Protein AF-A0A9X0Q1K0-F1 (afdb_monomer)

Secondary structure (DSSP, 8-state):
---BEEE-TTS-EE-EEEEEEEEEEETTEEEEEEEEEEEE-BSS---------SPPSSS--EEEEE-SPPPSSTTEE------------------TT---------GGGTTTS------------EEEETTEETTTTEE-S---S-EEEE----HHHHHHHHHH-TTTSSGGGS--

Structure (mmCIF, N/CA/C/O backbone):
data_AF-A0A9X0Q1K0-F1
#
_entry.id   AF-A0A9X0Q1K0-F1
#
loop_
_atom_site.group_PDB
_atom_site.id
_atom_site.type_symbol
_atom_site.label_atom_id
_atom_site.label_alt_id
_atom_site.label_comp_id
_atom_site.label_asym_id
_atom_site.label_entity_id
_atom_site.label_seq_id
_atom_site.pdbx_PDB_ins_code
_atom_site.Cartn_x
_atom_site.Cartn_y
_atom_site.Cartn_z
_atom_site.occupancy
_atom_site.B_iso_or_equiv
_atom_site.auth_seq_id
_atom_site.auth_comp_id
_atom_site.auth_asym_id
_atom_site.auth_atom_id
_atom_site.pdbx_PDB_model_num
ATOM 1 N N . VAL A 1 1 ? -13.514 6.465 21.981 1.00 76.31 1 VAL A N 1
ATOM 2 C CA . VAL A 1 1 ? -14.065 6.706 23.338 1.00 76.31 1 VAL A CA 1
ATOM 3 C C . VAL A 1 1 ? -13.193 7.739 24.032 1.00 76.31 1 VAL A C 1
ATOM 5 O O . VAL A 1 1 ? -11.986 7.689 23.833 1.00 76.31 1 VAL A O 1
ATOM 8 N N . GLN A 1 2 ? -13.766 8.695 24.768 1.00 81.19 2 GLN A N 1
ATOM 9 C CA . GLN A 1 2 ? -12.969 9.731 25.453 1.00 81.19 2 GLN A CA 1
ATOM 10 C C . GLN A 1 2 ? -12.277 9.210 26.722 1.00 81.19 2 GLN A C 1
ATOM 12 O O . GLN A 1 2 ? -11.132 9.564 26.969 1.00 81.19 2 GLN A O 1
ATOM 17 N N . ALA A 1 3 ? -12.954 8.343 27.475 1.00 85.94 3 ALA A N 1
ATOM 18 C CA . ALA A 1 3 ? -12.429 7.611 28.624 1.00 85.94 3 ALA A CA 1
ATOM 19 C C . ALA A 1 3 ? -13.263 6.333 28.830 1.00 85.94 3 ALA A C 1
ATOM 21 O O . ALA A 1 3 ? -14.410 6.275 28.382 1.00 85.94 3 ALA A O 1
ATOM 22 N N . LEU A 1 4 ? -12.687 5.325 29.483 1.00 88.44 4 LEU A N 1
ATOM 23 C CA . LEU A 1 4 ? -13.370 4.116 29.950 1.00 88.44 4 LEU A CA 1
ATOM 24 C C . LEU A 1 4 ? -12.982 3.891 31.404 1.00 88.44 4 LEU A C 1
ATOM 26 O O . LEU A 1 4 ? -11.895 3.389 31.687 1.00 88.44 4 LEU A O 1
ATOM 30 N N . VAL A 1 5 ? -13.848 4.284 32.329 1.00 90.88 5 VAL A N 1
ATOM 31 C CA . VAL A 1 5 ? -13.651 4.031 33.759 1.00 90.88 5 VAL A CA 1
ATOM 32 C C . VAL A 1 5 ? -14.987 4.059 34.485 1.00 90.88 5 VAL A C 1
ATOM 34 O O . VAL A 1 5 ? -15.855 4.869 34.172 1.00 90.88 5 VAL A O 1
ATOM 37 N N . GLU A 1 6 ? -15.142 3.171 35.455 1.00 90.44 6 GLU A N 1
ATOM 38 C CA . GLU A 1 6 ? -16.232 3.201 36.423 1.00 90.44 6 GLU A CA 1
ATOM 39 C C . GLU A 1 6 ? -15.646 3.482 37.808 1.00 90.44 6 GLU A C 1
ATOM 41 O O . GLU A 1 6 ? -14.681 2.838 38.215 1.00 90.44 6 GLU A O 1
ATOM 46 N N . THR A 1 7 ? -16.193 4.460 38.525 1.00 89.50 7 THR A N 1
ATOM 47 C CA . THR A 1 7 ? -15.764 4.821 39.880 1.00 89.50 7 THR A CA 1
ATOM 48 C C . THR A 1 7 ? -16.814 4.357 40.876 1.00 89.50 7 THR A C 1
ATOM 50 O O . THR A 1 7 ? -17.946 4.829 40.847 1.00 89.50 7 THR A O 1
ATOM 53 N N . THR A 1 8 ? -16.449 3.445 41.772 1.00 88.75 8 THR A N 1
ATOM 54 C CA . THR A 1 8 ? -17.367 2.947 42.803 1.00 88.75 8 THR A CA 1
ATOM 55 C C . THR A 1 8 ? -17.563 3.973 43.921 1.00 88.75 8 THR A C 1
ATOM 57 O O . THR A 1 8 ? -16.761 4.892 44.097 1.00 88.75 8 THR A O 1
ATOM 60 N N . SER A 1 9 ? -18.588 3.783 44.756 1.00 85.69 9 SER A N 1
ATOM 61 C CA . SER A 1 9 ? -18.842 4.617 45.944 1.00 85.69 9 SER A CA 1
ATOM 62 C C . SER A 1 9 ? -17.706 4.608 46.978 1.00 85.69 9 SER A C 1
ATOM 64 O O . SER A 1 9 ? -17.652 5.494 47.826 1.00 85.69 9 SER A O 1
ATOM 66 N N . LYS A 1 10 ? -16.784 3.640 46.897 1.00 87.62 10 LYS A N 1
ATOM 67 C CA . LYS A 1 10 ? -15.581 3.542 47.740 1.00 87.62 10 LYS A CA 1
ATOM 68 C C . LYS A 1 10 ? -14.346 4.210 47.118 1.00 87.62 10 LYS A C 1
ATOM 70 O O . LYS A 1 10 ? -13.279 4.181 47.717 1.00 87.62 10 LYS A O 1
ATOM 75 N N . GLY A 1 11 ? -14.479 4.810 45.931 1.00 84.06 11 GLY A N 1
ATOM 76 C CA . GLY A 1 11 ? -13.388 5.469 45.206 1.00 84.06 11 GLY A CA 1
ATOM 77 C C . GLY A 1 11 ? -12.575 4.549 44.289 1.00 84.06 11 GLY A C 1
ATOM 78 O O . GLY A 1 11 ? -11.692 5.034 43.577 1.00 84.06 11 GLY A O 1
ATOM 79 N N . ASP A 1 12 ? -12.878 3.247 44.247 1.00 86.88 12 ASP A N 1
ATOM 80 C CA . ASP A 1 12 ? -12.184 2.308 43.362 1.00 86.88 12 ASP A CA 1
ATOM 81 C C . ASP A 1 12 ? -12.510 2.595 41.896 1.00 86.88 12 ASP A C 1
ATOM 83 O O . ASP A 1 12 ? -13.672 2.776 41.532 1.00 86.88 12 ASP A O 1
ATOM 87 N N . ARG A 1 13 ? -11.479 2.596 41.043 1.00 88.31 13 ARG A N 1
ATOM 88 C CA . ARG A 1 13 ? -11.612 2.804 39.595 1.00 88.31 13 ARG A CA 1
ATOM 89 C C . ARG A 1 13 ? -11.506 1.480 38.848 1.00 88.31 13 ARG A C 1
ATOM 91 O O . ARG A 1 13 ? -10.399 0.959 38.681 1.00 88.31 13 ARG A O 1
ATOM 98 N N . ASN A 1 14 ? -12.621 1.000 38.326 1.00 90.06 14 ASN A N 1
ATOM 99 C CA . ASN A 1 14 ? -12.738 -0.246 37.581 1.00 90.06 14 ASN A CA 1
ATOM 100 C C . ASN A 1 14 ? -12.737 -0.008 36.061 1.00 90.06 14 ASN A C 1
ATOM 102 O O . ASN A 1 14 ? -13.043 1.097 35.599 1.00 90.06 14 ASN A O 1
ATOM 106 N N . PRO A 1 15 ? -12.341 -1.017 35.262 1.00 89.94 15 PRO A N 1
ATOM 107 C CA . PRO A 1 15 ? -12.516 -0.974 33.816 1.00 89.94 15 PRO A CA 1
ATOM 108 C C . PRO A 1 15 ? -14.002 -0.944 33.450 1.00 89.94 15 PRO A C 1
ATOM 110 O O . PRO A 1 15 ? -14.828 -1.524 34.148 1.00 89.94 15 PRO A O 1
ATOM 113 N N . SER A 1 16 ? -14.322 -0.323 32.320 1.00 91.50 16 SER A N 1
ATOM 114 C CA . SER A 1 16 ? -15.661 -0.362 31.729 1.00 91.50 16 SER A CA 1
ATOM 115 C C . SER A 1 16 ? -15.596 -0.865 30.290 1.00 91.50 16 SER A C 1
ATOM 117 O O . SER A 1 16 ? -14.519 -1.023 29.702 1.00 91.50 16 SER A O 1
ATOM 119 N N . GLU A 1 17 ? -16.760 -1.155 29.720 1.00 91.81 17 GLU A N 1
ATOM 120 C CA . GLU A 1 17 ? -16.872 -1.599 28.339 1.00 91.81 17 GLU A CA 1
ATOM 121 C C . GLU A 1 17 ? -17.996 -0.886 27.593 1.00 91.81 17 GLU A C 1
ATOM 123 O O . GLU A 1 17 ? -18.996 -0.455 28.171 1.00 91.81 17 GLU A O 1
ATOM 128 N N . VAL A 1 18 ? -17.818 -0.759 26.280 1.00 92.56 18 VAL A N 1
ATOM 129 C CA . VAL A 1 18 ? -18.854 -0.294 25.363 1.00 92.56 18 VAL A CA 1
ATOM 130 C C . VAL A 1 18 ? -18.890 -1.193 24.138 1.00 92.56 18 VAL A C 1
ATOM 132 O O . VAL A 1 18 ? -17.866 -1.405 23.489 1.00 92.56 18 VAL A O 1
ATOM 135 N N . ARG A 1 19 ? -20.089 -1.659 23.786 1.00 94.19 19 ARG A N 1
ATOM 136 C CA . ARG A 1 19 ? -20.362 -2.410 22.562 1.00 94.19 19 ARG A CA 1
ATOM 137 C C . ARG A 1 19 ? -21.035 -1.527 21.516 1.00 94.19 19 ARG A C 1
ATOM 139 O O . ARG A 1 19 ? -22.005 -0.815 21.801 1.00 94.19 19 ARG A O 1
ATOM 146 N N . LEU A 1 20 ? -20.514 -1.582 20.298 1.00 93.75 20 LEU A N 1
ATOM 147 C CA . LEU A 1 20 ? -20.862 -0.734 19.168 1.00 93.75 20 LEU A CA 1
ATOM 148 C C . LEU A 1 20 ? -21.043 -1.604 17.922 1.00 93.75 20 LEU A C 1
ATOM 150 O O . LEU A 1 20 ? -20.215 -2.458 17.633 1.00 93.75 20 LEU A O 1
ATOM 154 N N . LEU A 1 21 ? -22.095 -1.349 17.155 1.00 94.44 21 LEU A N 1
ATOM 155 C CA . LEU A 1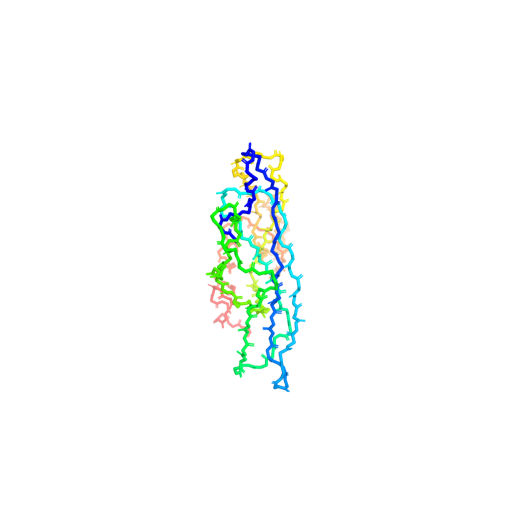 21 ? -22.346 -1.993 15.871 1.00 94.44 21 LEU A CA 1
ATOM 156 C C . LEU A 1 21 ? -22.125 -0.982 14.750 1.00 94.44 21 LEU A C 1
ATOM 158 O O . LEU A 1 21 ? -22.732 0.090 14.760 1.00 94.44 21 LEU A O 1
ATOM 162 N N . VAL A 1 22 ? -21.302 -1.331 13.768 1.00 94.12 22 VAL A N 1
ATOM 163 C CA . VAL A 1 22 ? -21.190 -0.588 12.507 1.00 94.12 22 VAL A CA 1
ATOM 164 C C . VAL A 1 22 ? -22.099 -1.264 11.496 1.00 94.12 22 VAL A C 1
ATOM 166 O O . VAL A 1 22 ? -21.974 -2.466 11.252 1.00 94.12 22 VAL A O 1
ATOM 169 N N . GLN A 1 23 ? -23.041 -0.505 10.943 1.00 94.75 23 GLN A N 1
ATOM 170 C CA . GLN A 1 23 ? -24.058 -1.029 10.041 1.00 94.75 23 GLN A CA 1
ATOM 171 C C . GLN A 1 23 ? -24.089 -0.257 8.728 1.00 94.75 23 GLN A C 1
ATOM 173 O O . GLN A 1 23 ? -24.015 0.973 8.723 1.00 94.75 23 GLN A O 1
ATOM 178 N N . ILE A 1 24 ? -24.271 -0.985 7.631 1.00 95.38 24 ILE A N 1
ATOM 179 C CA . ILE A 1 24 ? -24.472 -0.428 6.293 1.00 95.38 24 ILE A CA 1
ATOM 180 C C . ILE A 1 24 ? -25.869 -0.812 5.813 1.00 95.38 24 ILE A C 1
ATOM 182 O O . ILE A 1 24 ? -26.361 -1.911 6.084 1.00 95.38 24 ILE A O 1
ATOM 186 N N . GLN A 1 25 ? -26.534 0.112 5.124 1.00 94.06 25 GLN A N 1
ATOM 187 C CA . GLN A 1 25 ? -27.823 -0.177 4.515 1.00 94.06 25 GLN A CA 1
ATOM 188 C C . GLN A 1 25 ? -27.631 -1.004 3.234 1.00 94.06 25 GLN A C 1
ATOM 190 O O . GLN A 1 25 ? -26.984 -0.554 2.290 1.00 94.06 25 GLN A O 1
ATOM 195 N N . ARG A 1 26 ? -28.219 -2.204 3.189 1.00 91.94 26 ARG A N 1
ATOM 196 C CA . ARG A 1 26 ? -28.235 -3.101 2.024 1.00 91.94 26 ARG A CA 1
ATOM 197 C C . ARG A 1 26 ? -29.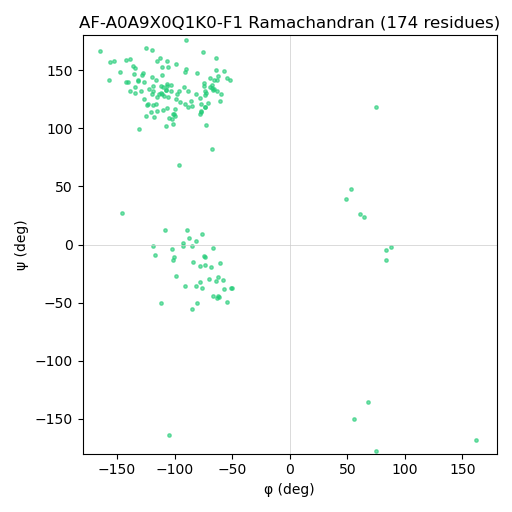664 -3.541 1.741 1.00 91.94 26 ARG A C 1
ATOM 199 O O . ARG A 1 26 ? -30.374 -3.943 2.658 1.00 91.94 26 ARG A O 1
ATOM 206 N N . ASN A 1 27 ? -30.089 -3.466 0.479 1.00 86.94 27 ASN A N 1
ATOM 207 C CA . ASN A 1 27 ? -31.422 -3.899 0.035 1.00 86.94 27 ASN A CA 1
ATOM 208 C C . ASN A 1 27 ? -32.570 -3.344 0.908 1.00 86.94 27 ASN A C 1
ATOM 210 O O . ASN A 1 27 ? -33.515 -4.053 1.238 1.00 86.94 27 ASN A O 1
ATOM 214 N N . GLY A 1 28 ? -32.454 -2.084 1.344 1.00 85.88 28 GLY A N 1
ATOM 215 C CA . GLY A 1 28 ? -33.441 -1.414 2.199 1.00 85.88 28 GLY A CA 1
ATOM 216 C C . GLY A 1 28 ? -33.318 -1.684 3.707 1.00 85.88 28 GLY A C 1
ATOM 217 O O . GLY A 1 28 ? -33.878 -0.918 4.488 1.00 85.88 28 GLY A O 1
ATOM 218 N N . GLY A 1 29 ? -32.542 -2.684 4.142 1.00 92.88 29 GLY A N 1
ATOM 219 C CA . GLY A 1 29 ? -32.339 -3.039 5.553 1.00 92.88 29 GLY A CA 1
ATOM 220 C C . GLY A 1 29 ? -30.967 -2.643 6.106 1.00 92.88 29 GLY A C 1
ATOM 221 O O . GLY A 1 29 ? -30.008 -2.466 5.361 1.00 92.88 29 GLY A O 1
ATOM 222 N N . TRP A 1 30 ? -30.855 -2.514 7.430 1.00 95.12 30 TRP A N 1
ATOM 223 C CA . TRP A 1 30 ? -29.573 -2.280 8.106 1.00 95.12 30 TRP A CA 1
ATOM 224 C C . TRP A 1 30 ? -28.889 -3.603 8.436 1.00 95.12 30 TRP A C 1
ATOM 226 O O . TRP A 1 30 ? -29.415 -4.384 9.228 1.00 95.12 30 TRP A O 1
ATOM 236 N N . VAL A 1 31 ? -27.702 -3.824 7.876 1.00 94.81 31 VAL A N 1
ATOM 237 C CA . VAL A 1 31 ? -26.893 -5.026 8.105 1.00 94.81 31 VAL A CA 1
ATOM 238 C C . VAL A 1 31 ? -25.699 -4.667 8.979 1.00 94.81 31 VAL A C 1
ATOM 240 O O . VAL A 1 31 ? -25.040 -3.659 8.738 1.00 94.81 31 VAL A O 1
ATOM 243 N N . THR A 1 32 ? -25.430 -5.466 10.013 1.00 95.31 32 THR A N 1
ATOM 244 C CA . THR A 1 32 ? -24.241 -5.299 10.861 1.00 95.31 32 THR A CA 1
ATOM 245 C C . THR A 1 32 ? -23.013 -5.839 10.145 1.00 95.31 32 THR A C 1
ATOM 247 O O . THR A 1 32 ? -22.908 -7.038 9.922 1.00 95.31 32 THR A O 1
ATOM 250 N N . GLU A 1 33 ? -22.080 -4.948 9.829 1.00 94.38 33 GLU A N 1
ATOM 251 C CA . GLU A 1 33 ? -20.811 -5.277 9.174 1.00 94.38 33 GLU A CA 1
ATOM 252 C C . GLU A 1 33 ? -19.714 -5.575 10.197 1.00 94.38 33 GLU A C 1
ATOM 254 O O . GLU A 1 33 ? -18.861 -6.435 9.983 1.00 94.38 33 GLU A O 1
ATOM 259 N N . LYS A 1 34 ? -19.732 -4.858 11.330 1.00 94.06 34 LYS A N 1
ATOM 260 C CA . LYS A 1 34 ? -18.796 -5.060 12.441 1.00 94.06 34 LYS A CA 1
ATOM 261 C C . LYS A 1 34 ? -19.505 -4.922 13.780 1.00 94.06 34 LYS A C 1
ATOM 263 O O . LYS A 1 34 ? -20.315 -4.016 13.974 1.00 94.06 34 LYS A O 1
ATOM 268 N N . ASP A 1 35 ? -19.135 -5.799 14.703 1.00 94.62 35 ASP A N 1
ATOM 269 C CA . ASP A 1 35 ? -19.510 -5.760 16.113 1.00 94.62 35 ASP A CA 1
ATOM 270 C C . ASP A 1 35 ? -18.240 -5.531 16.932 1.00 94.62 35 ASP A C 1
ATOM 272 O O . ASP A 1 35 ? -17.300 -6.325 16.877 1.00 94.62 35 ASP A O 1
ATOM 276 N N . ILE A 1 36 ? -18.172 -4.386 17.602 1.00 92.69 36 ILE A N 1
ATOM 277 C CA . ILE A 1 36 ? -16.969 -3.875 18.246 1.00 92.69 36 ILE A CA 1
ATOM 278 C C . ILE A 1 36 ? -17.254 -3.757 19.734 1.00 92.69 36 ILE A C 1
ATOM 280 O O . ILE A 1 36 ? -18.107 -2.970 20.143 1.00 92.69 36 ILE A O 1
ATOM 284 N N . THR A 1 37 ? -16.479 -4.463 20.549 1.00 92.56 37 THR A N 1
ATOM 285 C CA . THR A 1 37 ? -16.476 -4.281 22.002 1.00 92.56 37 THR A CA 1
ATOM 286 C C . THR A 1 37 ? -15.162 -3.640 22.411 1.00 92.56 37 THR A C 1
ATOM 288 O O . THR A 1 37 ? -14.095 -4.226 22.246 1.00 92.56 37 THR A O 1
ATOM 291 N N . ILE A 1 38 ? -15.238 -2.426 22.950 1.00 90.12 38 ILE A N 1
ATOM 292 C CA . ILE A 1 38 ? -14.089 -1.725 23.518 1.00 90.12 38 ILE A CA 1
ATOM 293 C C . ILE A 1 38 ? -14.155 -1.917 25.028 1.00 90.12 38 ILE A C 1
ATOM 295 O O . ILE A 1 38 ? -15.049 -1.373 25.673 1.00 90.12 38 ILE A O 1
ATOM 299 N N . LYS A 1 39 ? -13.218 -2.689 25.581 1.00 89.69 39 LYS A N 1
ATOM 300 C CA . LYS A 1 39 ? -13.129 -2.999 27.010 1.00 89.69 39 LYS A CA 1
ATOM 301 C C . LYS A 1 39 ? -11.777 -2.568 27.550 1.00 89.69 39 LYS A C 1
ATOM 303 O O . LYS A 1 39 ? -10.748 -2.879 26.957 1.00 89.69 39 LYS A O 1
ATOM 308 N N . GLY A 1 40 ? -11.773 -1.892 28.691 1.00 88.69 40 GLY A N 1
ATOM 309 C CA . GLY A 1 40 ? -10.531 -1.542 29.365 1.00 88.69 40 GLY A CA 1
ATOM 310 C C . GLY A 1 40 ? -10.691 -0.424 30.379 1.00 88.69 40 GLY A C 1
ATOM 311 O O . GLY A 1 40 ? -11.798 -0.034 30.744 1.00 88.69 40 GLY A O 1
ATOM 312 N N . LYS A 1 41 ? -9.548 0.086 30.838 1.00 89.00 41 LYS A N 1
ATOM 313 C CA . LYS A 1 41 ? -9.460 1.228 31.742 1.00 89.00 41 LYS A CA 1
ATOM 314 C C . LYS A 1 41 ? -8.553 2.280 31.116 1.00 89.00 41 LYS A C 1
ATOM 316 O O . LYS A 1 41 ? -7.352 2.059 31.009 1.00 89.00 41 LYS A O 1
ATOM 321 N N . THR A 1 42 ? -9.120 3.404 30.693 1.00 85.69 42 THR A N 1
ATOM 322 C CA . THR A 1 42 ? -8.354 4.527 30.137 1.00 85.69 42 THR A CA 1
ATOM 323 C C . THR A 1 42 ? -8.949 5.857 30.569 1.00 85.69 42 THR A C 1
ATOM 325 O O . THR A 1 42 ? -10.167 6.023 30.599 1.00 85.69 42 THR A O 1
ATOM 328 N N . THR A 1 43 ? -8.085 6.814 30.893 1.00 83.81 43 THR A N 1
ATOM 329 C CA . THR A 1 43 ? -8.450 8.212 31.171 1.00 83.81 43 THR A CA 1
ATOM 330 C C . THR A 1 43 ? -8.144 9.131 29.988 1.00 83.81 43 THR A C 1
ATOM 332 O O . THR A 1 43 ? -8.443 10.319 30.049 1.00 83.81 43 THR A O 1
ATOM 335 N N . SER A 1 44 ? -7.532 8.599 28.927 1.00 83.81 44 SER A N 1
ATOM 336 C CA . SER A 1 44 ? -7.219 9.301 27.684 1.00 83.81 44 SER A CA 1
ATOM 337 C C . SER A 1 44 ? -8.033 8.746 26.515 1.00 83.81 44 SER A C 1
ATOM 339 O O . SER A 1 44 ? -8.549 7.621 26.559 1.00 83.81 44 SER A O 1
ATOM 341 N N . GLN A 1 45 ? -8.135 9.550 25.452 1.00 86.12 45 GLN A N 1
ATOM 342 C CA . GLN A 1 45 ? -8.879 9.183 24.256 1.00 86.12 45 GLN A CA 1
ATOM 343 C C . GLN A 1 45 ? -8.315 7.903 23.636 1.00 86.12 45 GLN A C 1
ATOM 345 O O . GLN A 1 45 ? -7.127 7.799 23.343 1.00 86.12 45 GLN A O 1
ATOM 350 N N . TYR A 1 46 ? -9.209 6.957 23.372 1.00 84.81 46 TYR A N 1
ATOM 351 C CA . TYR A 1 46 ? -8.917 5.739 22.632 1.00 84.81 46 TYR A CA 1
ATOM 352 C C . TYR A 1 46 ? -9.702 5.732 21.320 1.00 84.81 46 TYR A C 1
ATOM 354 O O . TYR A 1 46 ? -10.930 5.905 21.319 1.00 84.81 46 TYR A O 1
ATOM 362 N N . LEU A 1 47 ? -9.005 5.535 20.202 1.00 86.81 47 LEU A N 1
ATOM 363 C CA . LEU A 1 47 ? -9.594 5.420 18.871 1.00 86.81 47 LEU A CA 1
ATOM 364 C C . LEU A 1 47 ? -9.557 3.957 18.430 1.00 86.81 47 LEU A C 1
ATOM 366 O O . LEU A 1 47 ? -8.505 3.328 18.444 1.00 86.81 47 LEU A O 1
ATOM 370 N N . ALA A 1 48 ? -10.714 3.439 18.025 1.00 85.38 48 ALA A N 1
ATOM 371 C CA . ALA A 1 48 ? -10.830 2.151 17.359 1.00 85.38 48 ALA A CA 1
ATOM 372 C C . ALA A 1 48 ? -11.224 2.407 15.905 1.00 85.38 48 ALA A C 1
ATOM 374 O O . ALA A 1 48 ? -12.181 3.142 15.650 1.00 85.38 48 ALA A O 1
ATOM 375 N N . SER A 1 49 ? -10.493 1.812 14.968 1.00 88.44 49 SER A N 1
ATOM 376 C CA . SER A 1 49 ? -10.820 1.825 13.547 1.00 88.44 49 SER A CA 1
ATOM 377 C C . SER A 1 49 ? -11.228 0.427 13.103 1.00 88.44 49 SER A C 1
ATOM 379 O O . SER A 1 49 ? -10.728 -0.582 13.600 1.00 88.44 49 SER A O 1
ATOM 381 N N . VAL A 1 50 ? -12.160 0.370 12.158 1.00 89.62 50 VAL A N 1
ATOM 382 C CA . VAL A 1 50 ? -12.522 -0.864 11.468 1.00 89.62 50 VAL A CA 1
ATOM 383 C C . VAL A 1 50 ? -12.550 -0.599 9.977 1.00 89.62 50 VAL A C 1
ATOM 385 O O . VAL A 1 50 ? -13.007 0.456 9.540 1.00 89.62 50 VAL A O 1
ATOM 388 N N . VAL A 1 51 ? -12.065 -1.567 9.208 1.00 92.00 51 VAL A N 1
ATOM 389 C CA . VAL A 1 51 ? -12.183 -1.567 7.750 1.00 92.00 51 VAL A CA 1
ATOM 390 C C . VAL A 1 51 ? -13.403 -2.403 7.381 1.00 92.00 51 VAL A C 1
ATOM 392 O O . VAL A 1 51 ? -13.608 -3.493 7.928 1.00 92.00 51 VAL A O 1
ATOM 395 N N . VAL A 1 52 ? -14.244 -1.857 6.505 1.00 90.38 52 VAL A N 1
ATOM 396 C CA . VAL A 1 52 ? -15.423 -2.532 5.963 1.00 90.38 52 VAL A CA 1
ATOM 397 C C . VAL A 1 52 ? -15.268 -2.598 4.452 1.00 90.38 52 VAL A C 1
ATOM 399 O O . VAL A 1 52 ? -15.276 -1.567 3.783 1.00 90.38 52 VAL A O 1
ATOM 402 N N . ASP A 1 53 ? -15.130 -3.816 3.942 1.00 89.25 53 ASP A N 1
ATOM 403 C CA . A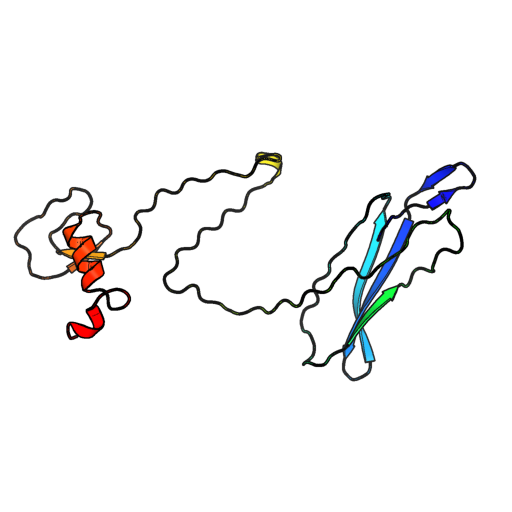SP A 1 53 ? -14.975 -4.097 2.517 1.00 89.25 53 ASP A CA 1
ATOM 404 C C . ASP A 1 53 ? -16.339 -4.306 1.836 1.00 89.25 53 ASP A C 1
ATOM 406 O O . ASP A 1 53 ? -17.388 -4.338 2.486 1.00 89.25 53 ASP A O 1
ATOM 410 N N . ASN A 1 54 ? -16.337 -4.494 0.511 1.00 88.44 54 ASN A N 1
ATOM 411 C CA . ASN A 1 54 ? -17.537 -4.809 -0.280 1.00 88.44 54 ASN A CA 1
ATOM 412 C C . ASN A 1 54 ? -18.689 -3.813 -0.053 1.00 88.44 54 ASN A C 1
ATOM 414 O O . ASN A 1 54 ? -19.844 -4.192 0.201 1.00 88.44 54 ASN A O 1
ATOM 418 N N . LEU A 1 55 ? -18.360 -2.522 -0.117 1.00 90.25 55 LEU A N 1
ATOM 419 C CA . LEU A 1 55 ? -19.327 -1.441 0.027 1.00 90.25 55 LEU A CA 1
ATOM 420 C C . LEU A 1 55 ? -20.365 -1.491 -1.114 1.00 90.25 55 LEU A C 1
ATOM 422 O O . LEU A 1 55 ? -20.013 -1.803 -2.255 1.00 90.25 55 LEU A O 1
ATOM 426 N N . PRO A 1 56 ? -21.649 -1.212 -0.833 1.00 91.25 56 PRO A N 1
ATOM 427 C CA . PRO A 1 56 ? -22.670 -1.108 -1.873 1.00 91.25 56 PRO A CA 1
ATOM 428 C C . PRO A 1 56 ? -22.393 0.070 -2.829 1.00 91.25 56 PRO A C 1
ATOM 430 O O . PRO A 1 56 ? -21.664 1.001 -2.472 1.00 91.25 56 PRO A O 1
ATOM 433 N N . PRO A 1 57 ? -22.986 0.067 -4.040 1.00 89.94 57 PRO A N 1
ATOM 434 C CA . PRO A 1 57 ? -22.879 1.189 -4.966 1.00 89.94 57 PRO A CA 1
ATOM 435 C C . PRO A 1 57 ? -23.322 2.502 -4.318 1.00 89.94 57 PRO A C 1
ATOM 437 O O . PRO A 1 57 ? -24.269 2.537 -3.533 1.00 89.94 57 PRO A O 1
ATOM 440 N N . ARG A 1 58 ? -22.639 3.596 -4.660 1.00 88.88 58 ARG A N 1
ATOM 441 C CA . ARG A 1 58 ? -23.002 4.931 -4.177 1.00 88.88 58 ARG A CA 1
ATOM 442 C C . ARG A 1 58 ? -24.337 5.377 -4.813 1.00 88.88 58 ARG A C 1
ATOM 444 O O . ARG A 1 58 ? -24.524 5.134 -6.005 1.00 88.88 58 ARG A O 1
ATOM 451 N N . PRO A 1 59 ? -25.217 6.088 -4.083 1.00 91.75 59 PRO A N 1
ATOM 452 C CA . PRO A 1 59 ? -25.111 6.453 -2.669 1.00 91.75 59 PRO A CA 1
ATOM 453 C C . PRO A 1 59 ? -25.528 5.307 -1.732 1.00 91.75 59 PRO A C 1
ATOM 455 O O . PRO A 1 59 ? -26.450 4.552 -2.027 1.00 91.75 59 PRO A O 1
ATOM 458 N N . PHE A 1 60 ? -24.892 5.225 -0.563 1.00 91.88 60 PHE A N 1
ATOM 459 C CA . PHE A 1 60 ? -25.273 4.296 0.501 1.00 91.88 60 PHE A CA 1
ATOM 460 C C . PHE A 1 60 ? -25.193 4.960 1.872 1.00 91.88 60 PHE A C 1
ATOM 462 O O . PHE A 1 60 ? -24.493 5.954 2.055 1.00 91.88 60 PHE A O 1
ATOM 469 N N . ASN A 1 61 ? -25.901 4.386 2.843 1.00 93.44 61 ASN A N 1
ATOM 470 C CA . ASN A 1 61 ? -25.940 4.891 4.209 1.00 93.44 61 ASN A CA 1
ATOM 471 C C . ASN A 1 61 ? -25.123 3.995 5.140 1.00 93.44 61 ASN A C 1
ATOM 473 O O . ASN A 1 61 ? -25.241 2.767 5.105 1.00 93.44 61 ASN A O 1
ATOM 477 N N . ILE A 1 62 ? -24.340 4.625 6.011 1.00 92.94 62 ILE A N 1
ATOM 478 C CA . ILE A 1 62 ? -23.624 3.979 7.109 1.00 92.94 62 ILE A CA 1
ATOM 479 C C . ILE A 1 62 ? -24.091 4.583 8.429 1.00 92.94 62 ILE A C 1
ATOM 481 O O . ILE A 1 62 ? -24.375 5.778 8.517 1.00 92.94 62 ILE A O 1
ATOM 485 N N . ARG A 1 63 ? -24.174 3.759 9.471 1.00 92.50 63 ARG A N 1
ATOM 486 C CA . ARG A 1 63 ? -24.420 4.229 10.832 1.00 92.50 63 ARG A CA 1
ATOM 487 C C . ARG A 1 63 ? -23.629 3.431 11.849 1.00 92.50 63 ARG A C 1
ATOM 489 O O . ARG A 1 63 ? -23.281 2.271 11.634 1.00 92.50 63 ARG A O 1
ATOM 496 N N . MET A 1 64 ? -23.450 4.046 13.006 1.00 92.44 64 MET A N 1
ATOM 497 C CA . MET A 1 64 ? -22.957 3.389 14.204 1.00 92.44 64 MET A CA 1
ATOM 498 C C . MET A 1 64 ? -24.081 3.326 15.227 1.00 92.44 64 MET A C 1
ATOM 500 O O . MET A 1 64 ? -24.729 4.336 15.499 1.00 92.44 64 MET A O 1
ATOM 504 N N . ARG A 1 65 ? -24.317 2.152 15.805 1.00 93.06 65 ARG A N 1
ATOM 505 C CA . ARG A 1 65 ? -25.290 1.963 16.877 1.00 93.06 65 ARG A CA 1
ATOM 506 C C . ARG A 1 65 ? -24.570 1.521 18.135 1.00 93.06 65 ARG A C 1
ATOM 508 O O . ARG A 1 65 ? -23.934 0.474 18.151 1.00 93.06 65 ARG A O 1
ATOM 515 N N . ARG A 1 66 ? -24.702 2.296 19.203 1.00 92.38 66 ARG A N 1
ATOM 516 C CA . ARG A 1 66 ? -24.236 1.880 20.522 1.00 92.38 66 ARG A CA 1
ATOM 517 C C . ARG A 1 66 ? -25.273 0.965 21.173 1.00 92.38 66 ARG A C 1
ATOM 519 O O . ARG A 1 66 ? -26.457 1.283 21.170 1.00 92.38 66 ARG A O 1
ATOM 526 N N . MET A 1 67 ? -24.820 -0.187 21.666 1.00 93.25 67 MET A N 1
ATOM 527 C CA . MET A 1 67 ? -25.665 -1.193 22.323 1.00 93.25 67 MET A CA 1
ATOM 528 C C . MET A 1 67 ? -25.604 -1.092 23.847 1.00 93.25 67 MET A C 1
ATOM 530 O O . MET A 1 67 ? -26.559 -1.460 24.521 1.00 93.25 67 MET A O 1
ATOM 534 N N . THR A 1 68 ? -24.497 -0.580 24.389 1.00 91.06 68 THR A N 1
ATOM 535 C CA . THR A 1 68 ? -24.371 -0.285 25.820 1.00 91.06 68 THR A CA 1
ATOM 536 C C . THR A 1 68 ? -25.178 0.969 26.171 1.00 91.06 68 THR A C 1
ATOM 538 O O . THR A 1 68 ? -25.027 1.971 25.474 1.00 91.06 68 THR A O 1
ATOM 541 N N . PRO A 1 69 ? -25.996 0.965 27.235 1.00 88.38 69 PRO A N 1
ATOM 542 C CA . PRO A 1 69 ? -26.729 2.152 27.672 1.00 88.38 69 PRO A CA 1
ATOM 543 C C . PRO A 1 69 ? -25.820 3.351 27.980 1.00 88.38 69 PRO A C 1
ATOM 545 O O . PRO A 1 69 ? -24.672 3.194 28.414 1.00 88.38 69 PRO A O 1
ATOM 548 N N . ASP A 1 70 ? -26.332 4.562 27.759 1.00 85.62 70 ASP A N 1
ATOM 549 C CA . ASP A 1 70 ? -25.687 5.783 28.245 1.00 85.62 70 ASP A CA 1
ATOM 550 C C . ASP A 1 70 ? -25.627 5.792 29.770 1.00 85.62 70 ASP A C 1
ATOM 552 O O . ASP A 1 70 ? -26.520 5.281 30.446 1.00 85.62 70 ASP A O 1
ATOM 556 N N . SER A 1 71 ? -24.546 6.357 30.306 1.00 86.44 71 SER A N 1
ATOM 557 C CA . SER A 1 71 ? -24.433 6.527 31.746 1.00 86.44 71 SER A CA 1
ATOM 558 C C . SER A 1 71 ? -25.433 7.572 32.233 1.00 86.44 71 SER A C 1
ATOM 560 O O . SER A 1 71 ? -25.548 8.650 31.652 1.00 86.44 71 SER A O 1
ATOM 562 N N . THR A 1 72 ? -26.111 7.272 33.337 1.00 85.25 72 THR A N 1
ATOM 563 C CA . THR A 1 72 ? -26.958 8.219 34.073 1.00 85.25 72 THR A CA 1
ATOM 564 C C . THR A 1 72 ? -26.201 8.931 35.198 1.00 85.25 72 THR A C 1
ATOM 566 O O . THR A 1 72 ? -26.790 9.738 35.911 1.00 85.25 72 THR A O 1
ATOM 569 N N . THR A 1 73 ? -24.918 8.614 35.400 1.00 85.06 73 THR A N 1
ATOM 570 C CA . THR A 1 73 ? -24.088 9.141 36.494 1.00 85.06 73 THR A CA 1
ATOM 571 C C . THR A 1 73 ? -22.702 9.552 35.996 1.00 85.06 73 THR A C 1
ATOM 573 O O . THR A 1 73 ? -22.169 8.968 35.052 1.00 85.06 73 THR A O 1
ATOM 576 N N . ASP A 1 74 ? -22.059 10.494 36.683 1.00 82.38 74 ASP A N 1
ATOM 577 C CA . ASP A 1 74 ? -20.673 10.887 36.374 1.00 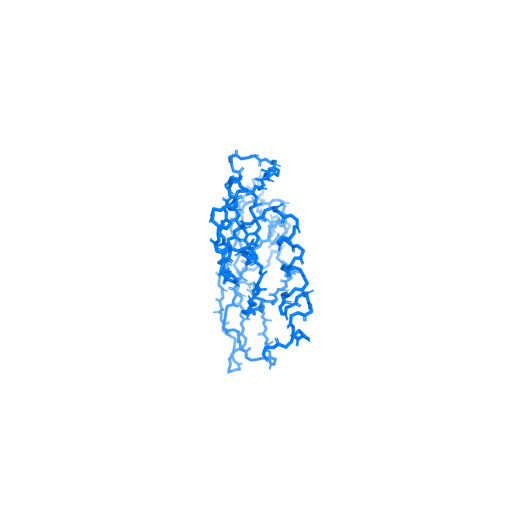82.38 74 ASP A CA 1
ATOM 578 C C . ASP A 1 74 ? -19.636 9.837 36.810 1.00 82.38 74 ASP A C 1
ATOM 580 O O . ASP A 1 74 ? -18.460 9.916 36.447 1.00 82.38 74 ASP A O 1
ATOM 584 N N . GLN A 1 75 ? -20.068 8.834 37.584 1.00 87.19 75 GLN A N 1
ATOM 585 C CA . GLN A 1 75 ? -19.228 7.737 38.060 1.00 87.19 75 GLN A CA 1
ATOM 586 C C . GLN A 1 75 ? -18.817 6.782 36.937 1.00 87.19 75 GLN A C 1
ATOM 588 O O . GLN A 1 75 ? -17.727 6.212 37.003 1.00 87.19 75 GLN A O 1
ATOM 593 N N . LEU A 1 76 ? -19.642 6.630 35.897 1.00 88.38 76 LEU A N 1
ATOM 594 C CA . LEU A 1 76 ? -19.323 5.830 34.719 1.00 88.38 76 LEU A CA 1
ATOM 595 C C . LEU A 1 76 ? -18.983 6.746 33.540 1.00 88.38 76 LEU A C 1
ATOM 597 O O . LEU A 1 76 ? -19.844 7.380 32.931 1.00 88.38 76 LEU A O 1
ATOM 601 N N . GLN A 1 77 ? -17.705 6.765 33.181 1.00 87.44 77 GLN A N 1
ATOM 602 C CA . GLN A 1 77 ? -17.189 7.490 32.030 1.00 87.44 77 GLN A CA 1
ATOM 603 C C . GLN A 1 77 ? -16.969 6.512 30.883 1.00 87.44 77 GLN A C 1
ATOM 605 O O . GLN A 1 77 ? -16.007 5.746 30.883 1.00 87.44 77 GLN A O 1
ATOM 610 N N . ASN A 1 78 ? -17.871 6.532 29.902 1.00 89.06 78 ASN A N 1
ATOM 611 C CA . ASN A 1 78 ? -17.793 5.680 28.714 1.00 89.06 78 ASN A CA 1
ATOM 612 C C . ASN A 1 78 ? -18.330 6.369 27.443 1.00 89.06 78 ASN A C 1
ATOM 614 O O . ASN A 1 78 ? -18.801 5.714 26.509 1.00 89.06 78 ASN A O 1
ATOM 618 N N . LYS A 1 79 ? -18.259 7.707 27.400 1.00 86.75 79 LYS A N 1
ATOM 619 C CA . LYS A 1 79 ? -18.781 8.519 26.295 1.00 86.75 79 LYS A CA 1
ATOM 620 C C . LYS A 1 79 ? -18.090 8.179 24.973 1.00 86.75 79 LYS A C 1
ATOM 622 O O . LYS A 1 79 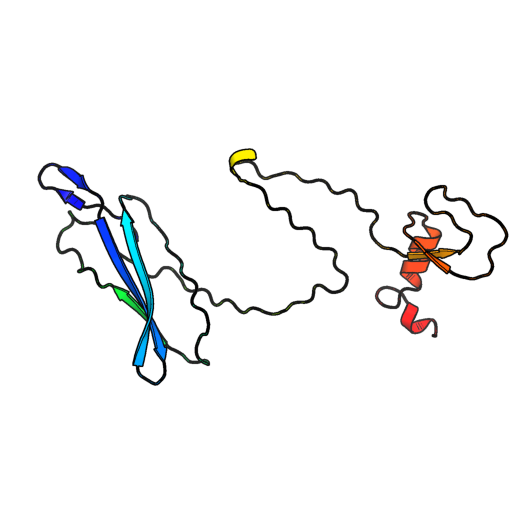? -16.864 8.275 24.824 1.00 86.75 79 LYS A O 1
ATOM 627 N N . THR A 1 80 ? -18.897 7.809 23.984 1.00 88.56 80 THR A N 1
ATOM 628 C CA . THR A 1 80 ? -18.447 7.444 22.638 1.00 88.56 80 THR A CA 1
ATOM 629 C C . THR A 1 80 ? -18.782 8.525 21.626 1.00 88.56 80 THR A C 1
ATOM 631 O O . THR A 1 80 ? -19.881 9.066 21.639 1.00 88.56 80 THR A O 1
ATOM 634 N N . LEU A 1 81 ? -17.842 8.799 20.725 1.00 88.06 81 LEU A N 1
ATOM 635 C CA . LEU A 1 81 ? -17.987 9.772 19.648 1.00 88.06 81 LEU A CA 1
ATOM 636 C C . LEU A 1 81 ? -17.535 9.123 18.340 1.00 88.06 81 LEU A C 1
ATOM 638 O O . LEU A 1 81 ? -16.546 8.384 18.337 1.00 88.06 81 LEU A O 1
ATOM 642 N N . TRP A 1 82 ? -18.242 9.420 17.249 1.00 87.81 82 TRP A N 1
ATOM 643 C CA . TRP A 1 82 ? -17.748 9.149 15.903 1.00 87.81 82 TRP A CA 1
ATOM 644 C C . TRP A 1 82 ? -16.658 10.166 15.582 1.00 87.81 82 TRP A C 1
ATOM 646 O O . TRP A 1 82 ? -16.920 11.366 15.595 1.00 87.81 82 TRP A O 1
ATOM 656 N N . SER A 1 83 ? -15.437 9.695 15.341 1.00 88.69 83 SER A N 1
ATOM 657 C CA . SER A 1 83 ? -14.306 10.593 15.091 1.00 88.69 83 SER A CA 1
ATOM 658 C C . SER A 1 83 ? -14.238 11.012 13.625 1.00 88.69 83 SER A C 1
ATOM 660 O O . SER A 1 83 ? -14.217 12.196 13.314 1.00 88.69 83 SER A O 1
ATOM 662 N N . SER A 1 84 ? -14.191 10.038 12.719 1.00 90.50 84 SER A N 1
ATOM 663 C CA . SER A 1 84 ? -14.036 10.256 11.283 1.00 90.50 84 SER A CA 1
ATOM 664 C C . SER A 1 84 ? -14.392 8.985 10.516 1.00 90.50 84 SER A C 1
ATOM 666 O O . SER A 1 84 ? -14.522 7.906 11.096 1.00 90.50 84 SER A O 1
ATOM 668 N N . TYR A 1 85 ? -14.553 9.126 9.203 1.00 87.62 85 TYR A N 1
ATOM 669 C CA . TYR A 1 85 ? -14.579 8.013 8.264 1.00 87.62 85 TYR A CA 1
ATOM 670 C C . TYR A 1 85 ? -13.590 8.301 7.142 1.00 87.62 85 TYR A C 1
ATOM 672 O O . TYR A 1 85 ? -13.408 9.458 6.762 1.00 87.62 85 TYR A O 1
ATOM 680 N N . THR A 1 86 ? -12.965 7.251 6.623 1.00 88.44 86 THR A N 1
ATOM 681 C CA . THR A 1 86 ? -12.030 7.345 5.504 1.00 88.44 86 THR A CA 1
ATOM 682 C C . THR A 1 86 ? -12.484 6.367 4.439 1.00 88.44 86 THR A C 1
ATOM 684 O O . THR A 1 86 ? -12.649 5.183 4.725 1.00 88.44 86 THR A O 1
ATOM 687 N N . GLU A 1 87 ? -12.697 6.856 3.221 1.00 84.25 87 GLU A N 1
ATOM 688 C CA . GLU A 1 87 ? -12.938 5.989 2.072 1.00 84.25 87 GLU A CA 1
ATOM 689 C C . GLU A 1 87 ? -11.594 5.567 1.472 1.00 84.25 87 GLU A C 1
ATOM 691 O O . GLU A 1 87 ? -10.767 6.412 1.126 1.00 84.25 87 GLU A O 1
ATOM 696 N N . ILE A 1 88 ? -11.374 4.256 1.369 1.00 84.38 88 ILE A N 1
ATOM 697 C CA . ILE A 1 88 ? -10.186 3.680 0.740 1.00 84.38 88 ILE A CA 1
ATOM 698 C C . ILE A 1 88 ? -10.586 3.263 -0.673 1.00 84.38 88 ILE A C 1
ATOM 700 O O . ILE A 1 88 ? -11.451 2.409 -0.852 1.00 84.38 88 ILE A O 1
ATOM 704 N N . ILE A 1 89 ? -9.976 3.894 -1.675 1.00 81.38 89 ILE A N 1
ATOM 705 C CA . ILE A 1 89 ? -10.154 3.530 -3.081 1.00 81.38 89 ILE A CA 1
ATOM 706 C C . ILE A 1 89 ? -8.866 2.855 -3.535 1.00 81.38 89 ILE A C 1
ATOM 708 O O . ILE A 1 89 ? -7.869 3.526 -3.812 1.00 81.38 89 ILE A O 1
ATOM 712 N N . ASP A 1 90 ? -8.897 1.529 -3.622 1.00 74.75 90 ASP A N 1
ATOM 713 C CA . ASP A 1 90 ? -7.780 0.762 -4.157 1.00 74.75 90 ASP A CA 1
ATOM 714 C C . ASP A 1 90 ? -7.708 0.945 -5.671 1.00 74.75 90 ASP A C 1
ATOM 716 O O . ASP A 1 90 ? -8.459 0.356 -6.451 1.00 74.75 90 ASP A O 1
ATOM 720 N N . VAL A 1 91 ? -6.768 1.777 -6.105 1.00 77.44 91 VAL A N 1
ATOM 721 C CA . VAL A 1 91 ? -6.395 1.876 -7.511 1.00 77.44 91 VAL A CA 1
ATOM 722 C C . VAL A 1 91 ? -5.144 1.035 -7.706 1.00 77.44 91 VAL A C 1
ATOM 724 O O . VAL A 1 91 ? -4.132 1.259 -7.041 1.00 77.44 91 VAL A O 1
ATOM 727 N N . LYS A 1 92 ? -5.176 0.092 -8.657 1.00 69.56 92 LYS A N 1
ATOM 728 C CA . LYS A 1 92 ? -3.956 -0.563 -9.145 1.00 69.56 92 LYS A CA 1
ATOM 729 C C . LYS A 1 92 ? -3.122 0.462 -9.904 1.00 69.56 92 LYS A C 1
ATOM 731 O O . LYS A 1 92 ? -3.191 0.562 -11.127 1.00 69.56 92 LYS A O 1
ATOM 736 N N . GLN A 1 93 ? -2.353 1.253 -9.170 1.00 70.62 93 GLN A N 1
ATOM 737 C CA . GLN A 1 93 ? -1.349 2.116 -9.757 1.00 70.62 93 GLN A CA 1
ATOM 738 C C . GLN A 1 93 ? -0.145 1.249 -10.105 1.00 70.62 93 GLN A C 1
ATOM 740 O O . GLN A 1 93 ? 0.535 0.708 -9.235 1.00 70.62 93 GLN A O 1
ATOM 745 N N . CYS A 1 94 ? 0.122 1.091 -11.397 1.00 74.06 94 CYS A N 1
ATOM 746 C CA . CYS A 1 94 ? 1.463 0.715 -11.805 1.00 74.06 94 CYS A CA 1
ATOM 747 C C . CYS A 1 94 ? 2.374 1.906 -11.478 1.00 74.06 94 CYS A C 1
ATOM 749 O O . CYS A 1 94 ? 2.015 3.044 -11.776 1.00 74.06 94 CYS A O 1
ATOM 751 N N . TYR A 1 95 ? 3.558 1.654 -10.920 1.00 77.44 95 TYR A N 1
ATOM 752 C CA . TYR A 1 95 ? 4.649 2.630 -10.881 1.00 77.44 95 TYR A CA 1
ATOM 753 C C . TYR A 1 95 ? 5.597 2.351 -12.059 1.00 77.44 95 TYR A C 1
ATOM 755 O O . TYR A 1 95 ? 6.698 1.827 -11.856 1.00 77.44 95 TYR A O 1
ATOM 763 N N . PRO A 1 96 ? 5.171 2.582 -13.321 1.00 77.38 96 PRO A N 1
ATOM 764 C CA . PRO A 1 96 ? 5.963 2.194 -14.471 1.00 77.38 96 PRO A CA 1
ATOM 765 C C . PRO A 1 96 ? 7.274 2.972 -14.469 1.00 77.38 96 PRO A C 1
ATOM 767 O O . PRO A 1 96 ? 7.285 4.200 -14.393 1.00 77.38 96 PRO A O 1
ATOM 770 N N . ASN A 1 97 ? 8.379 2.253 -14.659 1.00 75.94 97 ASN A N 1
ATOM 771 C CA . ASN A 1 97 ? 9.732 2.809 -14.693 1.00 75.94 97 ASN A CA 1
ATOM 772 C C . ASN A 1 97 ? 10.221 3.428 -13.367 1.00 75.94 97 ASN A C 1
ATOM 774 O O . ASN A 1 97 ? 11.123 4.269 -13.394 1.00 75.94 97 ASN A O 1
ATOM 778 N N . THR A 1 98 ? 9.651 3.015 -12.237 1.00 80.56 98 THR A N 1
ATOM 779 C CA . THR A 1 98 ? 10.113 3.389 -10.897 1.00 80.56 98 THR A CA 1
ATOM 780 C C . THR A 1 98 ? 10.694 2.162 -10.205 1.00 80.56 98 THR A C 1
ATOM 782 O O . THR A 1 98 ? 10.104 1.085 -10.250 1.00 80.56 98 THR A O 1
ATOM 785 N N . ALA A 1 99 ? 11.839 2.322 -9.543 1.00 80.56 99 ALA A N 1
ATOM 786 C CA . ALA A 1 99 ? 12.327 1.341 -8.581 1.00 80.56 99 ALA A CA 1
ATOM 787 C C . ALA A 1 99 ? 11.790 1.720 -7.195 1.00 80.56 99 ALA A C 1
ATOM 789 O O . ALA A 1 99 ? 12.048 2.826 -6.723 1.00 80.56 99 ALA A O 1
ATOM 790 N N . LEU A 1 100 ? 11.030 0.824 -6.564 1.00 84.31 100 LEU A N 1
ATOM 791 C CA . LEU A 1 100 ? 10.507 1.015 -5.213 1.00 84.31 100 LEU A CA 1
ATOM 792 C C . LEU A 1 100 ? 11.270 0.108 -4.247 1.00 84.31 100 LEU A C 1
ATOM 794 O O . LEU A 1 100 ? 11.450 -1.077 -4.518 1.00 84.31 100 LEU A O 1
ATOM 798 N N . VAL A 1 101 ? 11.695 0.664 -3.115 1.00 83.56 101 VAL A N 1
ATOM 799 C CA . VAL A 1 101 ? 12.287 -0.094 -2.010 1.00 83.56 101 VAL A CA 1
ATOM 800 C C . VAL A 1 101 ? 11.472 0.203 -0.761 1.00 83.56 101 VAL A C 1
ATOM 802 O O . VAL A 1 101 ? 11.366 1.354 -0.346 1.00 83.56 101 VAL A O 1
ATOM 805 N N . GLY A 1 102 ? 10.885 -0.840 -0.180 1.00 86.06 102 GLY A N 1
ATOM 806 C CA . GLY A 1 102 ? 10.221 -0.790 1.117 1.00 86.06 102 GLY A CA 1
ATOM 807 C C . GLY A 1 102 ? 11.040 -1.569 2.136 1.00 86.06 102 GLY A C 1
ATOM 808 O O . GLY A 1 102 ? 11.513 -2.664 1.839 1.00 86.06 102 GLY A O 1
ATOM 809 N N . VAL A 1 103 ? 11.213 -1.008 3.331 1.00 82.81 103 VAL A N 1
ATOM 810 C CA . VAL A 1 103 ? 11.849 -1.695 4.457 1.00 82.81 103 VAL A CA 1
ATOM 811 C C . VAL A 1 103 ? 10.868 -1.689 5.617 1.00 82.81 103 VAL A C 1
ATOM 813 O O . VAL A 1 103 ? 10.462 -0.624 6.075 1.00 82.81 103 VAL A O 1
ATOM 816 N N . GLN A 1 104 ? 10.511 -2.879 6.090 1.00 83.75 104 GLN A N 1
ATOM 817 C CA . GLN A 1 104 ? 9.767 -3.058 7.327 1.00 83.75 104 GLN A CA 1
ATOM 818 C C . GLN A 1 104 ? 10.755 -3.396 8.440 1.00 83.75 104 GLN A C 1
ATOM 820 O O . GLN A 1 104 ? 11.603 -4.271 8.277 1.00 83.75 104 GLN A O 1
ATOM 825 N N . VAL A 1 105 ? 10.660 -2.676 9.552 1.00 77.81 105 VAL A N 1
ATOM 826 C CA . VAL A 1 105 ? 11.475 -2.904 10.745 1.00 77.81 105 VAL A CA 1
ATOM 827 C C . VAL A 1 105 ? 10.615 -2.846 11.985 1.00 77.81 105 VAL A C 1
ATOM 829 O O . VAL A 1 105 ? 9.653 -2.082 12.039 1.00 77.81 105 VAL A O 1
ATOM 832 N N . ASP A 1 106 ? 10.989 -3.660 12.962 1.00 80.81 106 ASP A N 1
ATOM 833 C CA . ASP A 1 106 ? 10.378 -3.655 14.278 1.00 80.81 106 ASP A CA 1
ATOM 834 C C . ASP A 1 106 ? 10.822 -2.415 15.062 1.00 80.81 106 ASP A C 1
ATOM 836 O O . ASP A 1 106 ? 12.018 -2.135 15.176 1.00 80.81 106 ASP A O 1
ATOM 840 N N . SER A 1 107 ? 9.863 -1.670 15.606 1.00 72.25 107 SER A N 1
ATOM 841 C CA . SER A 1 107 ? 10.127 -0.497 16.438 1.00 72.25 107 SER A CA 1
ATOM 842 C C . SER A 1 107 ? 10.894 -0.829 17.718 1.00 72.25 107 SER A C 1
ATOM 844 O O . SER A 1 107 ? 11.651 0.013 18.196 1.00 72.25 107 SER A O 1
ATOM 846 N N . GLU A 1 108 ? 10.760 -2.043 18.262 1.00 77.69 108 GLU A N 1
ATOM 847 C CA . GLU A 1 108 ? 11.457 -2.431 19.498 1.00 77.69 108 GLU A CA 1
ATOM 848 C C . GLU A 1 108 ? 12.983 -2.438 19.329 1.00 77.69 108 GLU A C 1
ATOM 850 O O . GLU A 1 108 ? 13.715 -2.101 20.257 1.00 77.69 108 GLU A O 1
ATOM 855 N N . GLN A 1 109 ? 13.475 -2.742 18.123 1.00 71.00 109 GLN A N 1
ATOM 856 C CA . GLN A 1 109 ? 14.910 -2.803 17.825 1.00 71.00 109 GLN A CA 1
ATOM 857 C C . GLN A 1 109 ? 15.566 -1.426 17.638 1.00 71.00 109 GLN A C 1
ATOM 859 O O . GLN A 1 109 ? 16.789 -1.320 17.714 1.00 71.00 109 GLN A O 1
ATOM 864 N N . PHE A 1 110 ? 14.779 -0.376 17.380 1.00 70.94 110 PHE A N 1
ATOM 865 C CA . PHE A 1 110 ? 15.280 0.974 17.077 1.00 70.94 110 PHE A CA 1
ATOM 866 C C . PHE A 1 110 ? 14.819 2.037 18.090 1.00 70.94 110 PHE A C 1
ATOM 868 O O . PHE A 1 110 ? 15.202 3.205 17.984 1.00 70.94 110 PHE A O 1
ATOM 875 N N . GLY A 1 111 ? 14.026 1.648 19.093 1.00 71.81 111 GLY A N 1
ATOM 876 C CA . GLY A 1 111 ? 13.421 2.573 20.047 1.00 71.81 111 GLY A CA 1
ATOM 877 C C . GLY A 1 111 ? 12.599 3.667 19.352 1.00 71.81 111 GLY A C 1
ATOM 878 O O . GLY A 1 111 ? 12.071 3.480 18.258 1.00 71.81 111 GLY A O 1
ATOM 879 N N . SER A 1 112 ? 12.517 4.849 19.967 1.00 69.38 112 SER A N 1
ATOM 880 C CA . SER A 1 112 ? 11.803 6.010 19.404 1.00 69.38 112 SER A CA 1
ATOM 881 C C . SER A 1 112 ? 12.559 6.734 18.276 1.00 69.38 112 SER A C 1
ATOM 883 O O . SER A 1 112 ? 12.165 7.838 17.898 1.00 69.38 112 SER A O 1
ATOM 885 N N . GLN A 1 113 ? 13.669 6.188 17.767 1.00 74.00 113 GLN A N 1
ATOM 886 C CA . GLN A 1 113 ? 14.466 6.843 16.730 1.00 74.00 113 GLN A CA 1
ATOM 887 C C . GLN A 1 113 ? 14.023 6.423 15.330 1.00 74.00 113 GLN A C 1
ATOM 889 O O . GLN A 1 113 ? 13.825 5.245 15.034 1.00 74.00 113 GLN A O 1
ATOM 894 N N . GLN A 1 114 ? 13.909 7.408 14.435 1.00 75.12 114 GLN A N 1
ATOM 895 C CA . GLN A 1 114 ? 13.666 7.134 13.028 1.00 75.12 114 GLN A CA 1
ATOM 896 C C . GLN A 1 114 ? 14.864 6.406 12.426 1.00 75.12 114 GLN A C 1
ATOM 898 O O . GLN A 1 114 ? 16.022 6.789 12.599 1.00 75.12 114 GLN A O 1
ATOM 903 N N . VAL A 1 115 ? 14.571 5.350 11.682 1.00 79.62 115 VAL A N 1
ATOM 904 C CA . VAL A 1 115 ? 15.602 4.474 11.162 1.00 79.62 115 VAL A CA 1
ATOM 905 C C . VAL A 1 115 ? 16.298 5.100 9.954 1.00 79.62 115 VAL A C 1
ATOM 907 O O . VAL A 1 115 ? 15.697 5.260 8.892 1.00 79.62 115 VAL A O 1
ATOM 910 N N . SER A 1 116 ? 17.585 5.424 10.102 1.00 82.31 116 SER A N 1
ATOM 911 C CA . SER A 1 116 ? 18.401 5.939 9.000 1.00 82.31 116 SER A CA 1
ATOM 912 C C . SER A 1 116 ? 18.779 4.826 8.013 1.00 82.31 116 SER A C 1
ATOM 914 O O . SER A 1 116 ? 19.081 3.688 8.399 1.00 82.31 116 SER A O 1
ATOM 916 N N . ARG A 1 117 ? 18.735 5.144 6.715 1.00 81.00 117 ARG A N 1
ATOM 917 C CA . ARG A 1 117 ? 19.000 4.220 5.604 1.00 81.00 117 ARG A CA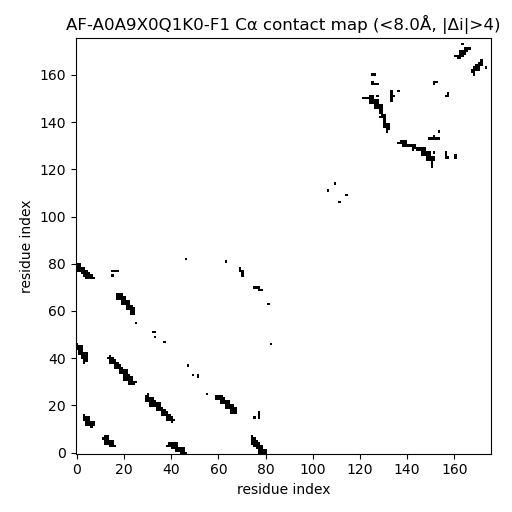 1
ATOM 918 C C . ARG A 1 117 ? 19.826 4.919 4.531 1.00 81.00 117 ARG A C 1
ATOM 920 O O . ARG A 1 117 ? 19.463 6.001 4.087 1.00 81.00 117 ARG A O 1
ATOM 927 N N . ASN A 1 118 ? 20.891 4.261 4.078 1.00 89.31 118 ASN A N 1
ATOM 928 C CA . ASN A 1 118 ? 21.680 4.677 2.921 1.00 89.31 118 ASN A CA 1
ATOM 929 C C . ASN A 1 118 ? 21.616 3.580 1.858 1.00 89.31 118 ASN A C 1
ATOM 931 O O . ASN A 1 118 ? 21.753 2.401 2.180 1.00 89.31 118 ASN A O 1
ATOM 935 N N . TYR A 1 119 ? 21.433 3.968 0.597 1.00 86.50 119 TYR A N 1
ATOM 936 C CA . TYR A 1 119 ? 21.361 3.036 -0.525 1.00 86.50 119 TYR A CA 1
ATOM 937 C C . TYR A 1 119 ? 22.475 3.338 -1.521 1.00 86.50 119 TYR A C 1
ATOM 939 O O . TYR A 1 119 ? 22.629 4.474 -1.965 1.00 86.50 119 TYR A O 1
ATOM 947 N N . HIS A 1 120 ? 23.227 2.308 -1.908 1.00 89.69 120 HIS A N 1
ATOM 948 C CA . HIS A 1 120 ? 24.146 2.387 -3.036 1.00 89.69 120 HIS A CA 1
ATOM 949 C C . HIS A 1 120 ? 23.496 1.731 -4.253 1.00 89.69 120 HIS A C 1
ATOM 951 O O . HIS A 1 120 ? 23.253 0.525 -4.268 1.00 89.69 120 HIS A O 1
ATOM 957 N N . LEU A 1 121 ? 23.180 2.536 -5.265 1.00 86.94 121 LEU A N 1
ATOM 958 C CA . LEU A 1 121 ? 22.422 2.106 -6.434 1.00 86.94 121 LEU A CA 1
ATOM 959 C C . LEU A 1 121 ? 23.273 2.284 -7.689 1.00 86.94 121 LEU A C 1
ATOM 961 O O . LEU A 1 121 ? 23.817 3.357 -7.931 1.00 86.94 121 LEU A O 1
ATOM 965 N N . ARG A 1 122 ? 23.324 1.245 -8.528 1.00 86.38 122 ARG A N 1
ATOM 966 C CA . ARG A 1 122 ? 23.878 1.338 -9.890 1.00 86.38 122 ARG A CA 1
ATOM 967 C C . ARG A 1 122 ? 22.927 2.071 -10.849 1.00 86.38 122 ARG A C 1
ATOM 969 O O . ARG A 1 122 ? 23.305 2.414 -11.956 1.00 86.38 122 ARG A O 1
ATOM 976 N N . GLY A 1 123 ? 21.691 2.348 -10.443 1.00 85.56 123 GLY A N 1
ATOM 977 C CA . GLY A 1 123 ? 20.723 3.020 -11.303 1.00 85.56 123 GLY A CA 1
ATOM 978 C C . GLY A 1 123 ? 20.304 2.139 -12.481 1.00 85.56 123 GLY A C 1
ATOM 979 O O . GLY A 1 123 ? 19.994 0.961 -12.309 1.00 85.56 123 GLY A O 1
ATOM 980 N N . ARG A 1 124 ? 20.243 2.724 -13.674 1.00 86.44 124 ARG A N 1
ATOM 981 C CA . ARG A 1 124 ? 19.627 2.118 -14.854 1.00 86.44 124 ARG A CA 1
ATOM 982 C C . ARG A 1 124 ? 20.624 1.303 -15.700 1.00 86.44 124 ARG A C 1
ATOM 984 O O . ARG A 1 124 ? 21.787 1.666 -15.838 1.00 86.44 124 ARG A O 1
ATOM 991 N N . ILE A 1 125 ? 20.121 0.242 -16.339 1.00 92.00 125 ILE A N 1
ATOM 992 C CA . ILE A 1 125 ? 20.797 -0.458 -17.441 1.00 92.00 125 ILE A CA 1
ATOM 993 C C . ILE A 1 125 ? 20.641 0.352 -18.736 1.00 92.00 125 ILE A C 1
ATOM 995 O O . ILE A 1 125 ? 19.523 0.684 -19.145 1.00 92.00 125 ILE A O 1
ATOM 999 N N . LEU A 1 126 ? 21.766 0.651 -19.377 1.00 92.56 126 LEU A N 1
ATOM 1000 C CA . LEU A 1 126 ? 21.856 1.404 -20.623 1.00 92.56 126 LEU A CA 1
ATOM 1001 C C . LEU A 1 126 ? 22.502 0.549 -21.721 1.00 92.56 126 LEU A C 1
ATOM 1003 O O . LEU A 1 126 ? 23.033 -0.530 -21.454 1.00 92.56 126 LEU A O 1
ATOM 1007 N N . GLN A 1 127 ? 22.423 1.009 -22.964 1.00 93.62 127 GLN A N 1
ATOM 1008 C CA . GLN A 1 127 ? 23.081 0.346 -24.087 1.00 93.62 127 GLN A CA 1
ATOM 1009 C C . GLN A 1 127 ? 24.537 0.813 -24.175 1.00 93.62 127 GLN A C 1
ATOM 1011 O O . GLN A 1 127 ? 24.801 1.999 -24.359 1.00 93.62 127 GLN A O 1
ATOM 1016 N N . VAL A 1 128 ? 25.478 -0.121 -24.037 1.00 95.62 128 VAL A N 1
ATOM 1017 C CA . VAL A 1 128 ? 26.919 0.111 -24.238 1.00 95.62 128 VAL A CA 1
ATOM 1018 C C . VAL A 1 128 ? 27.422 -0.701 -25.431 1.00 95.62 128 VAL A C 1
ATOM 1020 O O . VAL A 1 128 ?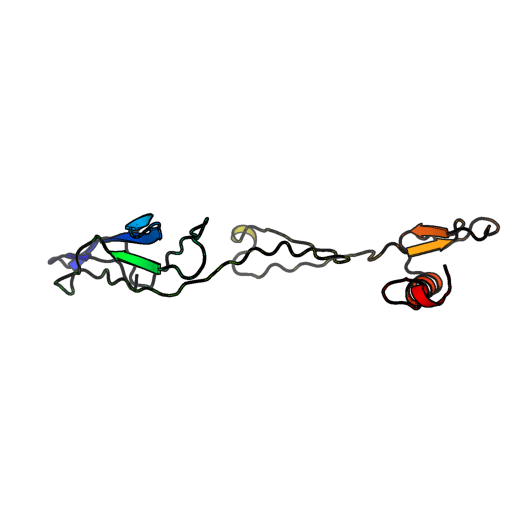 26.802 -1.717 -25.748 1.00 95.62 128 VAL A O 1
ATOM 1023 N N . PRO A 1 129 ? 28.545 -0.336 -26.071 1.00 97.06 129 PRO A N 1
ATOM 1024 C CA . PRO A 1 129 ? 29.151 -1.162 -27.107 1.00 97.06 129 PRO A CA 1
ATOM 1025 C C . PRO A 1 129 ? 29.370 -2.604 -26.657 1.00 97.06 129 PRO A C 1
ATOM 1027 O O . PRO A 1 129 ? 29.769 -2.868 -25.516 1.00 97.06 129 PRO A O 1
ATOM 1030 N N . SER A 1 130 ? 29.145 -3.541 -27.569 1.00 96.88 130 SER A N 1
ATOM 1031 C CA . SER A 1 130 ? 29.358 -4.977 -27.370 1.00 96.88 130 SER A CA 1
ATOM 1032 C C . SER A 1 130 ? 30.750 -5.296 -26.807 1.00 96.88 130 SER A C 1
ATOM 1034 O O . SER A 1 130 ? 30.879 -6.120 -25.894 1.00 96.88 130 SER A O 1
ATOM 1036 N N . ASN A 1 131 ? 31.773 -4.561 -27.250 1.00 96.62 131 ASN A N 1
ATOM 1037 C CA . ASN A 1 131 ? 33.167 -4.702 -26.834 1.00 96.62 131 ASN A CA 1
ATOM 1038 C C . ASN A 1 131 ? 33.546 -3.933 -25.551 1.00 96.62 131 ASN A C 1
ATOM 1040 O O . ASN A 1 131 ? 34.693 -4.026 -25.117 1.00 96.62 131 ASN A O 1
ATOM 1044 N N . TYR A 1 132 ? 32.626 -3.189 -24.927 1.00 97.06 132 TYR A N 1
ATOM 1045 C CA . TYR A 1 132 ? 32.892 -2.424 -23.704 1.00 97.06 132 TYR A CA 1
ATOM 1046 C C . TYR A 1 132 ? 32.667 -3.258 -22.435 1.00 97.06 132 TYR A C 1
ATOM 1048 O O . TYR A 1 132 ? 31.623 -3.896 -22.262 1.00 97.06 132 TYR A O 1
ATOM 1056 N N . ASN A 1 133 ? 33.619 -3.227 -21.503 1.00 95.62 133 ASN A N 1
ATOM 1057 C CA . ASN A 1 133 ? 33.463 -3.765 -20.155 1.00 95.62 133 ASN A CA 1
ATOM 1058 C C . ASN A 1 133 ? 33.193 -2.616 -19.164 1.00 95.62 133 ASN A C 1
ATOM 1060 O O . ASN A 1 133 ? 34.091 -1.820 -18.893 1.00 95.62 133 ASN A O 1
ATOM 1064 N N . PRO A 1 134 ? 31.991 -2.522 -18.567 1.00 93.38 134 PRO A N 1
ATOM 1065 C CA . PRO A 1 134 ? 31.636 -1.408 -17.690 1.00 93.38 134 PRO A CA 1
ATOM 1066 C C . PRO A 1 134 ? 32.308 -1.428 -16.315 1.00 93.38 134 PRO A C 1
ATOM 1068 O O . PRO A 1 134 ? 32.319 -0.396 -15.647 1.00 93.38 134 PRO A O 1
ATOM 1071 N N . GLN A 1 135 ? 32.841 -2.573 -15.873 1.00 92.25 135 GLN A N 1
ATOM 1072 C CA . GLN A 1 135 ? 33.549 -2.666 -14.595 1.00 92.25 135 GLN A CA 1
ATOM 1073 C C . GLN A 1 135 ? 34.984 -2.160 -14.733 1.00 92.25 135 GLN A C 1
ATOM 1075 O O . GLN A 1 135 ? 35.404 -1.295 -13.968 1.00 92.25 135 GLN A O 1
ATOM 1080 N N . THR A 1 136 ? 35.715 -2.658 -15.735 1.00 95.19 136 THR A N 1
ATOM 1081 C CA . THR A 1 136 ? 37.111 -2.259 -15.992 1.00 95.19 136 THR A CA 1
ATOM 1082 C C . THR A 1 136 ? 37.228 -0.981 -16.819 1.00 95.19 136 THR A C 1
ATOM 1084 O O . THR A 1 136 ? 38.295 -0.379 -16.862 1.00 95.19 136 THR A O 1
ATOM 1087 N N . ARG A 1 137 ? 36.133 -0.549 -17.461 1.00 93.31 137 ARG A N 1
ATOM 1088 C CA . ARG A 1 137 ? 36.055 0.595 -18.387 1.00 93.31 137 ARG A CA 1
ATOM 1089 C C . ARG A 1 137 ? 36.942 0.449 -19.624 1.00 93.31 137 ARG A C 1
ATOM 1091 O O . ARG A 1 137 ? 37.356 1.444 -20.214 1.00 93.31 137 ARG A O 1
ATOM 1098 N N . GLN A 1 138 ? 37.224 -0.788 -20.015 1.00 95.25 138 GLN A N 1
ATOM 1099 C CA . GLN A 1 138 ? 38.067 -1.108 -21.161 1.00 95.25 138 GLN A CA 1
ATOM 1100 C C . GLN A 1 138 ? 37.236 -1.592 -22.345 1.00 95.25 138 GLN A C 1
ATOM 1102 O O . GLN A 1 138 ? 36.161 -2.170 -22.173 1.00 95.25 138 GLN A O 1
ATOM 1107 N N . TYR A 1 139 ? 37.771 -1.368 -23.541 1.00 96.19 139 TYR A N 1
ATOM 1108 C CA . TYR A 1 139 ? 37.261 -1.935 -24.782 1.00 96.19 139 TYR A CA 1
ATOM 1109 C C . TYR A 1 139 ? 38.167 -3.085 -25.212 1.00 96.19 139 TYR A C 1
ATOM 1111 O O . TYR A 1 139 ? 39.390 -2.969 -25.134 1.00 96.19 139 TYR A O 1
ATOM 1119 N N . SER A 1 140 ? 37.579 -4.187 -25.663 1.00 96.31 140 SER A N 1
ATOM 1120 C CA . SER A 1 140 ? 38.319 -5.372 -26.104 1.00 96.31 140 SER A CA 1
ATOM 1121 C C . SER A 1 140 ? 38.046 -5.654 -27.577 1.00 96.31 140 SER A C 1
ATOM 1123 O O . SER A 1 140 ? 36.950 -6.072 -27.934 1.00 96.31 140 SER A O 1
ATOM 1125 N N . GLY A 1 141 ? 39.048 -5.442 -28.431 1.00 95.38 141 GLY A N 1
ATOM 1126 C CA . GLY A 1 141 ? 38.900 -5.586 -29.882 1.00 95.38 141 GLY A CA 1
ATOM 1127 C C . GLY A 1 141 ? 38.133 -4.433 -30.541 1.00 95.38 141 GLY A C 1
ATOM 1128 O O . GLY A 1 141 ? 37.754 -3.453 -29.892 1.00 95.38 141 GLY A O 1
ATOM 1129 N N . ILE A 1 142 ? 37.930 -4.546 -31.855 1.00 95.31 142 ILE A N 1
ATOM 1130 C CA . ILE A 1 142 ? 37.207 -3.553 -32.660 1.00 95.31 142 ILE A CA 1
ATOM 1131 C C . ILE A 1 142 ? 35.708 -3.676 -32.381 1.00 95.31 142 ILE A C 1
ATOM 1133 O O . ILE A 1 142 ? 35.172 -4.778 -32.298 1.00 95.31 142 ILE A O 1
ATOM 1137 N N . TRP A 1 143 ? 35.038 -2.536 -32.224 1.00 95.44 143 TRP A N 1
ATOM 1138 C CA . TRP A 1 143 ? 33.592 -2.510 -32.058 1.00 95.44 143 TRP A CA 1
ATOM 1139 C C . TRP A 1 143 ? 32.894 -2.837 -33.381 1.00 95.44 143 TRP A C 1
ATOM 1141 O O . TRP A 1 143 ? 33.190 -2.232 -34.407 1.00 95.44 143 TRP A O 1
ATOM 1151 N N . ASP A 1 144 ? 31.945 -3.764 -33.342 1.00 94.50 144 ASP A N 1
ATOM 1152 C CA . ASP A 1 144 ? 31.163 -4.233 -34.491 1.00 94.50 144 ASP A CA 1
ATOM 1153 C C . ASP A 1 144 ? 29.899 -3.394 -34.769 1.00 94.50 144 ASP A C 1
ATOM 1155 O O . ASP A 1 144 ? 29.089 -3.752 -35.619 1.00 94.50 144 ASP A O 1
ATOM 1159 N N . GLY A 1 145 ? 29.700 -2.293 -34.037 1.00 93.88 145 GLY A N 1
ATOM 1160 C CA . GLY A 1 145 ? 28.508 -1.446 -34.133 1.00 93.88 145 GLY A CA 1
ATOM 1161 C C . GLY A 1 145 ? 27.314 -1.933 -33.303 1.00 93.88 145 GLY A C 1
ATOM 1162 O O . GLY A 1 145 ? 26.310 -1.226 -33.213 1.00 93.88 145 GLY A O 1
ATOM 1163 N N . THR A 1 146 ? 27.400 -3.101 -32.656 1.00 95.19 146 THR A N 1
ATOM 1164 C CA . THR A 1 146 ? 26.296 -3.645 -31.853 1.00 95.19 146 THR A CA 1
ATOM 1165 C C . THR A 1 146 ? 26.358 -3.188 -30.398 1.00 95.19 146 THR A C 1
ATOM 1167 O O . THR A 1 146 ? 27.423 -2.907 -29.842 1.00 95.19 146 THR A O 1
ATOM 1170 N N . PHE A 1 147 ? 25.199 -3.100 -29.750 1.00 94.94 147 PHE A N 1
ATOM 1171 C CA . PHE A 1 147 ? 25.094 -2.710 -28.347 1.00 94.94 147 PHE A CA 1
ATOM 1172 C C . PHE A 1 147 ? 24.646 -3.884 -27.481 1.00 94.94 147 PHE A C 1
ATOM 1174 O O . PHE A 1 147 ? 23.940 -4.784 -27.934 1.00 94.94 147 PHE A O 1
ATOM 1181 N N . LYS A 1 148 ? 25.033 -3.846 -26.207 1.00 95.06 148 LYS A N 1
ATOM 1182 C CA . LYS A 1 148 ? 24.562 -4.763 -25.173 1.00 95.06 148 LYS A CA 1
ATOM 1183 C C . LYS A 1 148 ? 24.022 -3.990 -23.965 1.00 95.06 148 LYS A C 1
ATOM 1185 O O . LYS A 1 148 ? 24.556 -2.930 -23.623 1.00 95.06 148 LYS A O 1
ATOM 1190 N N . PRO A 1 149 ? 23.014 -4.536 -23.264 1.00 95.31 149 PRO A N 1
ATOM 1191 C CA . PRO A 1 149 ? 22.511 -3.944 -22.034 1.00 95.31 149 PRO A CA 1
ATOM 1192 C C . PRO A 1 149 ? 23.531 -4.110 -20.901 1.00 95.31 149 PRO A C 1
ATOM 1194 O O . PRO A 1 149 ? 23.888 -5.229 -20.532 1.00 95.31 149 PRO A O 1
ATOM 1197 N N . ALA A 1 150 ? 23.981 -3.005 -20.306 1.00 94.88 150 ALA A N 1
ATOM 1198 C CA . ALA A 1 150 ? 24.783 -3.031 -19.088 1.00 94.88 150 ALA A CA 1
ATOM 1199 C C . ALA A 1 150 ? 24.623 -1.750 -18.255 1.00 94.88 150 ALA A C 1
ATOM 1201 O O . ALA A 1 150 ? 24.275 -0.689 -18.763 1.00 94.88 150 ALA A O 1
ATOM 1202 N N . TYR A 1 151 ? 24.914 -1.828 -16.956 1.00 93.19 151 TYR A N 1
ATOM 1203 C CA . TYR A 1 151 ? 25.173 -0.618 -16.170 1.00 93.19 151 TYR A CA 1
ATOM 1204 C C . TYR A 1 151 ? 26.457 0.051 -16.670 1.00 93.19 151 TYR A C 1
ATOM 1206 O O . TYR A 1 151 ? 27.437 -0.643 -16.926 1.00 93.19 151 TYR A O 1
ATOM 1214 N N . SER A 1 152 ? 26.496 1.381 -16.732 1.00 92.88 152 SER A N 1
ATOM 1215 C CA . SER A 1 152 ? 27.745 2.124 -16.874 1.00 92.88 152 SER A CA 1
ATOM 1216 C C . SER A 1 152 ? 27.676 3.471 -16.167 1.00 92.88 152 SER A C 1
ATOM 1218 O O . SER A 1 152 ? 26.624 4.096 -16.121 1.00 92.88 152 SER A O 1
ATOM 1220 N N . ASN A 1 153 ? 28.817 3.932 -15.660 1.00 92.25 153 ASN A N 1
ATOM 1221 C CA . ASN A 1 153 ? 29.026 5.312 -15.221 1.00 92.25 153 ASN A CA 1
ATOM 1222 C C . ASN A 1 153 ? 29.943 6.096 -16.176 1.00 92.25 153 ASN A C 1
ATOM 1224 O O . ASN A 1 153 ? 30.435 7.167 -15.824 1.00 92.25 153 ASN A O 1
ATOM 1228 N N . ASN A 1 154 ? 30.209 5.557 -17.369 1.00 93.44 154 ASN A N 1
ATOM 1229 C CA . ASN A 1 154 ? 30.910 6.284 -18.414 1.00 93.44 154 ASN A CA 1
ATOM 1230 C C . ASN A 1 154 ? 29.967 7.331 -19.017 1.00 93.44 154 ASN A C 1
ATOM 1232 O O . ASN A 1 154 ? 28.937 6.989 -19.599 1.00 93.44 154 ASN A O 1
ATOM 1236 N N . MET A 1 155 ? 30.346 8.604 -18.891 1.00 93.50 155 MET A N 1
ATOM 1237 C CA . MET A 1 155 ? 29.527 9.745 -19.300 1.00 93.50 155 MET A CA 1
ATOM 1238 C C . MET A 1 155 ? 29.137 9.716 -20.779 1.00 93.50 155 MET A C 1
ATOM 1240 O O . MET A 1 155 ? 28.050 10.180 -21.102 1.00 93.50 155 MET A O 1
ATOM 1244 N N . ALA A 1 156 ? 29.959 9.140 -21.663 1.00 93.19 156 ALA A N 1
ATOM 1245 C CA . ALA A 1 156 ? 29.623 9.025 -23.082 1.00 93.19 156 ALA A CA 1
ATOM 1246 C C . ALA A 1 156 ? 28.377 8.152 -23.295 1.00 93.19 156 ALA A C 1
ATOM 1248 O O . ALA A 1 156 ? 27.451 8.547 -23.998 1.00 93.19 156 ALA A O 1
ATOM 1249 N N . TRP A 1 157 ? 28.314 7.000 -22.622 1.00 92.81 157 TRP A N 1
ATOM 1250 C CA . TRP A 1 157 ? 27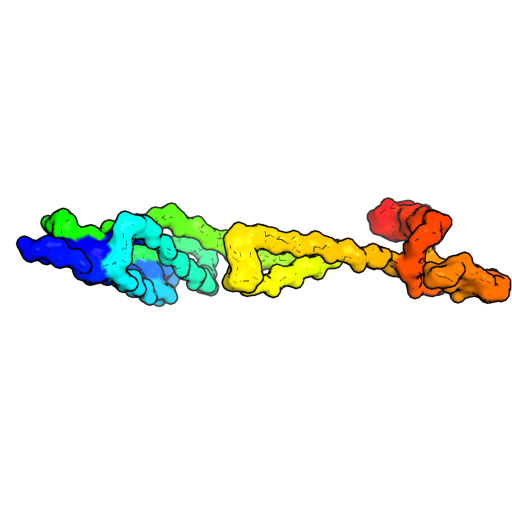.186 6.074 -22.746 1.00 92.81 157 TRP A CA 1
ATOM 1251 C C . TRP A 1 157 ? 25.967 6.530 -21.949 1.00 92.81 157 TRP A C 1
ATOM 1253 O O . TRP A 1 157 ? 24.839 6.339 -22.399 1.00 92.81 157 TRP A O 1
ATOM 1263 N N . CYS A 1 158 ? 26.176 7.209 -20.818 1.00 92.75 158 CYS A N 1
ATOM 1264 C CA . CYS A 1 158 ? 25.090 7.887 -20.113 1.00 92.75 158 CYS A CA 1
ATOM 1265 C C . CYS A 1 158 ? 24.461 8.987 -20.979 1.00 92.75 158 CYS A C 1
ATOM 1267 O O . CYS A 1 158 ? 23.239 9.086 -21.052 1.00 92.75 158 CYS A O 1
ATOM 1269 N N . LEU A 1 159 ? 25.278 9.801 -21.655 1.00 92.12 159 LEU A N 1
ATOM 1270 C CA . LEU A 1 159 ? 24.797 10.849 -22.552 1.00 92.12 159 LEU A CA 1
ATOM 1271 C C . LEU A 1 159 ? 24.098 10.260 -23.778 1.00 92.12 159 LEU A C 1
ATOM 1273 O O . LEU A 1 159 ? 23.015 10.720 -24.130 1.00 92.12 159 LEU A O 1
ATOM 1277 N N . TRP A 1 160 ? 24.674 9.222 -24.388 1.00 91.25 160 TRP A N 1
ATOM 1278 C CA . TRP A 1 160 ? 24.044 8.499 -25.491 1.00 91.25 160 TRP A CA 1
ATOM 1279 C C . TRP A 1 160 ? 22.652 7.993 -25.106 1.00 91.25 160 TRP A C 1
ATOM 1281 O O . TRP A 1 160 ? 21.692 8.255 -25.827 1.00 91.25 160 TRP A O 1
ATOM 1291 N N . ASP A 1 161 ? 22.509 7.333 -23.954 1.00 91.81 161 ASP A N 1
ATOM 1292 C CA . ASP A 1 161 ? 21.208 6.880 -23.454 1.00 91.81 161 ASP A CA 1
ATOM 1293 C C . ASP A 1 161 ? 20.253 8.063 -23.215 1.00 91.81 161 ASP A C 1
ATOM 1295 O O . ASP A 1 161 ? 19.125 8.037 -23.698 1.00 91.81 161 ASP A O 1
ATOM 1299 N N . MET A 1 162 ? 20.704 9.154 -22.583 1.00 89.88 162 MET A N 1
ATOM 1300 C CA . MET A 1 162 ? 19.886 10.365 -22.398 1.00 89.88 162 MET A CA 1
ATOM 1301 C C . MET A 1 162 ? 19.378 10.962 -23.710 1.00 89.88 162 MET A C 1
ATOM 1303 O O . MET A 1 162 ? 18.236 11.409 -23.765 1.00 89.88 162 MET A O 1
ATOM 1307 N N . LEU A 1 163 ? 20.188 10.953 -24.767 1.00 90.19 163 LEU A N 1
ATOM 1308 C CA . LEU A 1 163 ? 19.815 11.510 -26.066 1.00 90.19 163 LEU A CA 1
ATOM 1309 C C . LEU A 1 163 ? 18.956 10.553 -26.896 1.00 90.19 163 LEU A C 1
ATOM 1311 O O . LEU A 1 163 ? 18.052 11.002 -27.597 1.00 90.19 163 LEU A O 1
ATOM 1315 N N . THR A 1 164 ? 19.198 9.248 -26.813 1.00 88.88 164 THR A N 1
ATOM 1316 C CA . THR A 1 164 ? 18.573 8.250 -27.699 1.00 88.88 164 THR A CA 1
ATOM 1317 C C . THR A 1 164 ? 17.400 7.514 -27.069 1.00 88.88 164 THR A C 1
ATOM 1319 O O . THR A 1 164 ? 16.655 6.837 -27.775 1.00 88.88 164 THR A O 1
ATOM 1322 N N . HIS A 1 165 ? 17.162 7.649 -25.762 1.00 88.44 165 HIS A N 1
ATOM 1323 C CA . HIS A 1 165 ? 16.075 6.913 -25.133 1.00 88.44 165 HIS A CA 1
ATOM 1324 C C . HIS A 1 165 ? 14.702 7.385 -25.649 1.00 88.44 165 HIS A C 1
ATOM 1326 O O . HIS A 1 165 ? 14.403 8.581 -25.593 1.00 88.44 165 HIS A O 1
ATOM 1332 N N . PRO A 1 166 ? 13.775 6.481 -26.020 1.00 85.94 166 PRO A N 1
ATOM 1333 C CA . PRO A 1 166 ? 12.457 6.840 -26.569 1.00 85.94 166 PRO A CA 1
ATOM 1334 C C . PRO A 1 166 ? 11.505 7.551 -25.587 1.00 85.94 166 PRO A C 1
ATOM 1336 O O . PRO A 1 166 ? 10.385 7.900 -25.950 1.00 85.94 166 PRO A O 1
ATOM 133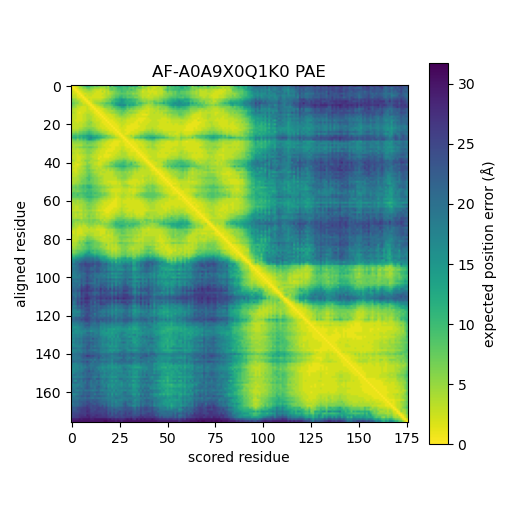9 N N . ARG A 1 167 ? 11.911 7.738 -24.327 1.00 83.75 167 ARG A N 1
ATOM 1340 C CA . ARG A 1 167 ? 11.045 8.232 -23.239 1.00 83.75 167 ARG A CA 1
ATOM 1341 C C . ARG A 1 167 ? 11.434 9.626 -22.767 1.00 83.75 167 ARG A C 1
ATOM 1343 O O . ARG A 1 167 ? 10.560 10.466 -22.629 1.00 83.75 167 ARG A O 1
ATOM 1350 N N . TYR A 1 168 ? 12.716 9.830 -22.479 1.00 85.94 168 TYR A N 1
ATOM 1351 C CA . TYR A 1 168 ? 13.255 11.089 -21.951 1.00 85.94 168 TYR A CA 1
ATOM 1352 C C . TYR A 1 168 ? 14.263 11.751 -22.891 1.00 85.94 168 TYR A C 1
ATOM 1354 O O . TYR A 1 168 ? 14.656 12.884 -22.643 1.00 85.94 168 TYR A O 1
ATOM 1362 N N . GLY A 1 169 ? 14.672 11.055 -23.951 1.00 83.69 169 GLY A N 1
ATOM 1363 C CA . GLY A 1 169 ? 15.532 11.594 -24.989 1.00 83.69 169 GLY A CA 1
ATOM 1364 C C . GLY A 1 169 ? 14.769 11.907 -26.267 1.00 83.69 169 GLY A C 1
ATOM 1365 O O . GLY A 1 169 ? 13.538 11.931 -26.321 1.00 83.69 169 GLY A O 1
ATOM 1366 N N . MET A 1 170 ? 15.530 12.082 -27.337 1.00 79.38 170 MET A N 1
ATOM 1367 C CA . MET A 1 170 ? 15.041 12.276 -28.696 1.00 79.38 170 MET A CA 1
ATOM 1368 C C . MET A 1 170 ? 14.856 10.955 -29.455 1.00 79.38 170 MET A C 1
ATOM 1370 O O . MET A 1 170 ? 14.623 10.987 -30.657 1.00 79.38 170 MET A O 1
ATOM 1374 N N . GLY A 1 171 ? 14.889 9.797 -28.783 1.00 75.94 171 GLY A N 1
ATOM 1375 C CA . GLY A 1 171 ? 14.802 8.476 -29.424 1.00 75.94 171 GLY A CA 1
ATOM 1376 C C . GLY A 1 171 ? 13.632 8.300 -30.390 1.00 75.94 171 GLY A C 1
ATOM 1377 O O . GLY A 1 171 ? 13.792 7.731 -31.459 1.00 75.94 171 GLY A O 1
ATOM 1378 N N . LYS A 1 172 ? 12.464 8.871 -30.068 1.00 73.62 172 LYS A N 1
ATOM 1379 C CA . LYS A 1 172 ? 11.285 8.838 -30.955 1.00 73.62 172 LYS A CA 1
ATOM 1380 C C . LYS A 1 172 ? 11.439 9.661 -32.242 1.00 73.62 172 LYS A C 1
ATOM 1382 O O . LYS A 1 172 ? 10.659 9.472 -33.165 1.00 73.62 172 LYS A O 1
ATOM 1387 N N . ARG A 1 173 ? 12.385 10.604 -32.286 1.00 70.06 173 ARG A N 1
ATOM 1388 C CA . ARG A 1 173 ? 12.652 11.503 -33.423 1.00 70.06 173 ARG A CA 1
ATOM 1389 C C . ARG A 1 173 ? 13.859 11.081 -34.255 1.00 70.06 173 ARG A C 1
ATOM 1391 O O . ARG A 1 173 ? 14.039 11.614 -35.340 1.00 70.06 173 ARG A O 1
ATOM 1398 N N . LEU A 1 174 ? 14.675 10.157 -33.750 1.00 65.31 174 LEU A N 1
ATOM 1399 C CA . LEU A 1 174 ? 15.892 9.697 -34.421 1.00 65.31 174 LEU A CA 1
ATOM 1400 C C . LEU A 1 174 ? 15.632 8.632 -35.498 1.00 65.31 174 LEU A C 1
ATOM 1402 O O . LEU A 1 174 ? 16.580 8.194 -36.135 1.00 65.31 174 LEU A O 1
ATOM 1406 N N . GLY A 1 175 ? 14.362 8.286 -35.745 1.00 58.19 175 GLY A N 1
ATOM 1407 C CA . GLY A 1 175 ? 13.970 7.259 -36.707 1.00 58.19 175 GLY A CA 1
ATOM 1408 C C . GLY A 1 175 ? 14.251 5.862 -36.158 1.00 58.19 175 GLY A C 1
ATOM 1409 O O . GLY A 1 175 ? 15.389 5.521 -35.848 1.00 58.19 175 GLY A O 1
ATOM 1410 N N . ALA A 1 176 ? 13.193 5.073 -36.006 1.00 49.59 176 ALA A N 1
ATOM 1411 C CA . ALA A 1 176 ? 13.286 3.619 -35.992 1.00 49.59 176 ALA A CA 1
ATOM 1412 C C . ALA A 1 176 ? 12.872 3.130 -37.379 1.00 49.59 176 ALA A C 1
ATOM 1414 O O . ALA A 1 176 ? 11.925 3.745 -37.927 1.00 49.59 176 ALA A O 1
#

Mean predicted aligned error: 12.27 Å

Sequence (176 aa):
VQALVETTSKGDRNPSEVRLLVQIQRNGGWVTEKDITIKGKTTSQYLASVVVDNLPPRPFNIRMRRMTPDSTTDQLQNKTLWSSYTEIIDVKQCYPNTALVGVQVDSEQFGSQQVSRNYHLRGRILQVPSNYNPQTRQYSGIWDGTFKPAYSNNMAWCLWDMLTHPRYGMGKRLGA

Nearest PDB structures (foldseek):
  8xcg-assembly1_Z  TM=6.852E-01  e=1.703E-19  Escherichia phage Lambda
  8iyk-assembly1_J  TM=5.548E-01  e=3.222E-19  Escherichia phage Lambda
  2yjl-assembly1_A  TM=4.429E-01  e=1.159E+00  Pseudomonas aeruginosa PAO1
  1tnr-assembly1_A  TM=3.434E-01  e=5.545E+00  Homo sapiens

Solvent-accessible surface area (backbone atoms only — not comparable to full-atom values): 11611 Å² total; per-residue (Å²): 56,52,27,22,32,30,46,47,99,84,69,51,76,39,62,34,70,45,39,36,36,38,28,39,54,51,97,92,39,81,42,79,79,44,81,44,74,54,71,42,68,40,86,53,74,47,87,85,86,82,89,80,76,90,72,72,71,86,86,71,53,74,49,76,45,73,73,51,80,81,68,92,49,89,44,46,39,63,57,74,68,90,87,83,86,82,89,84,79,91,68,92,72,77,66,82,97,59,90,85,85,87,83,89,77,68,56,85,84,52,54,97,52,82,84,86,84,86,84,92,75,82,79,64,74,37,64,37,53,63,35,52,38,62,86,82,70,43,71,59,77,82,73,88,84,50,68,38,85,38,55,61,86,50,64,70,45,49,48,48,41,49,47,50,32,71,82,85,30,49,24,76,74,69,67,132

Radius of gyration: 30.93 Å; Cα contacts (8 Å, |Δi|>4): 232; chains: 1; bounding box: 72×18×84 Å

pLDDT: mean 87.39, std 7.71, range [49.59, 97.06]

Foldseek 3Di:
DAWAWAQDPVRDTDKHKWWKFKWKDDPNDTDTQDIDMDIDGGNGDDDDDDDGPPHDPPPIDIDMDIPDDDDPDPRGDDDDDDDDDDDDDDDPDDPPPDDDDDDDDDCVVVPPDDDDDDDDDLPAWFWDFPQADQVVRDGDDDTPPHTDTDRHPPVVRVVVCCQQPPPNHCVVVVDD